Protein AF-A0A821G1M0-F1 (afdb_monomer)

Sequence (90 aa):
MDYIFGQPNDFPLRILVPSDAVGAIIGKQGSTVKQIKQKTHAKIDVNKNEASNIQERVIAFRGQQENCVQACREVLGIMHEDATSKNKTK

pLDDT: mean 82.93, std 15.21, range [38.97, 95.62]

Solvent-accessible surface area (backbone atoms only — not comparable to full-atom values): 5171 Å² total; per-residue (Å²): 137,84,79,80,79,54,62,101,74,43,40,80,43,74,46,78,42,50,48,84,43,47,60,65,45,33,28,77,96,41,48,45,42,50,51,44,29,68,75,33,69,20,47,77,46,72,58,75,75,84,58,92,84,58,66,57,32,49,38,37,30,34,26,48,60,69,25,28,53,51,39,50,52,54,47,52,48,47,42,52,51,52,59,57,59,67,62,75,78,118

Organism: NCBI:txid392032

Foldseek 3Di:
DPPPPDPPQKDKDKDKDFPQLVPQCCDDVNPNVVVLCVVLVWDWDWDPDPPVPDRITMIIIIDHPSSRVSSVVSSVVSSVVSVVVVVPPD

Mean predicted aligned error: 7.22 Å

Radius of gyration: 13.67 Å; Cα contacts (8 Å, |Δi|>4): 115; chains: 1; bounding box: 23×44×31 Å

InterPro domains:
  IPR004087 K Homology domain [SM00322] (9-80)
  IPR004088 K Homology domain, type 1 [PF00013] (13-75)
  IPR036612 K Homology domain, type 1 superfamily [G3DSA:3.30.1370.10] (7-82)
  IPR036612 K Homology domain, type 1 superfamily [SSF54791] (3-82)

Structure (mmCIF, N/CA/C/O backbone):
data_AF-A0A821G1M0-F1
#
_entry.id   AF-A0A821G1M0-F1
#
loop_
_atom_site.group_PDB
_atom_site.id
_atom_site.type_symbol
_atom_site.label_atom_id
_atom_site.label_alt_id
_atom_site.label_comp_id
_atom_site.label_asym_id
_atom_site.label_entity_id
_atom_site.label_seq_id
_atom_site.pdbx_PDB_ins_code
_atom_site.Cartn_x
_atom_site.Cartn_y
_atom_site.Cartn_z
_atom_site.occupancy
_atom_site.B_iso_or_equiv
_atom_site.auth_seq_id
_atom_site.auth_comp_id
_atom_site.auth_asym_id
_atom_site.auth_atom_id
_atom_site.pdbx_PDB_model_num
ATOM 1 N N . MET A 1 1 ? 12.745 -16.842 -10.313 1.00 42.81 1 MET A N 1
ATOM 2 C CA . MET A 1 1 ? 12.390 -17.616 -9.104 1.00 42.81 1 MET A CA 1
ATOM 3 C C . MET A 1 1 ? 11.625 -16.687 -8.175 1.00 42.81 1 MET A C 1
ATOM 5 O O . MET A 1 1 ? 12.204 -16.102 -7.271 1.00 42.81 1 MET A O 1
ATOM 9 N N . ASP A 1 2 ? 10.332 -16.513 -8.423 1.00 48.25 2 ASP A N 1
ATOM 10 C CA . ASP A 1 2 ? 9.437 -15.773 -7.536 1.00 48.25 2 ASP A CA 1
ATOM 11 C C . ASP A 1 2 ? 8.847 -16.790 -6.559 1.00 48.25 2 ASP A C 1
ATOM 13 O O . ASP A 1 2 ? 7.873 -17.476 -6.859 1.00 48.25 2 ASP A O 1
ATOM 17 N N . TYR A 1 3 ? 9.523 -16.978 -5.424 1.00 47.03 3 TYR A N 1
ATOM 18 C CA . TYR A 1 3 ? 9.115 -17.905 -4.366 1.00 47.03 3 TYR A CA 1
ATOM 19 C C . TYR A 1 3 ? 7.745 -17.470 -3.797 1.00 47.03 3 TYR A C 1
ATOM 21 O O . TYR A 1 3 ? 7.665 -16.624 -2.909 1.00 47.03 3 TYR A O 1
ATOM 29 N N . ILE A 1 4 ? 6.655 -18.045 -4.322 1.00 56.91 4 ILE A N 1
ATOM 30 C CA . ILE A 1 4 ? 5.274 -17.909 -3.806 1.00 56.91 4 ILE A CA 1
ATOM 31 C C . ILE A 1 4 ? 5.053 -18.788 -2.556 1.00 56.91 4 ILE A C 1
ATOM 33 O O . ILE A 1 4 ? 3.983 -18.767 -1.960 1.00 56.91 4 ILE A O 1
ATOM 37 N N . PHE A 1 5 ? 6.072 -19.500 -2.066 1.00 51.56 5 PHE A N 1
ATOM 38 C CA . PHE A 1 5 ? 6.008 -20.126 -0.744 1.00 51.56 5 PHE A CA 1
ATOM 39 C C . PHE A 1 5 ? 6.248 -19.077 0.349 1.00 51.56 5 PHE A C 1
ATOM 41 O O . PHE A 1 5 ? 7.319 -18.983 0.949 1.00 51.56 5 PHE A O 1
ATOM 48 N N . GLY A 1 6 ? 5.221 -18.258 0.586 1.00 57.50 6 GLY A N 1
ATOM 49 C CA . GLY A 1 6 ? 4.997 -17.673 1.902 1.00 57.50 6 GLY A CA 1
ATOM 50 C C . GLY A 1 6 ? 4.842 -18.783 2.945 1.00 57.50 6 GLY A C 1
ATOM 51 O O 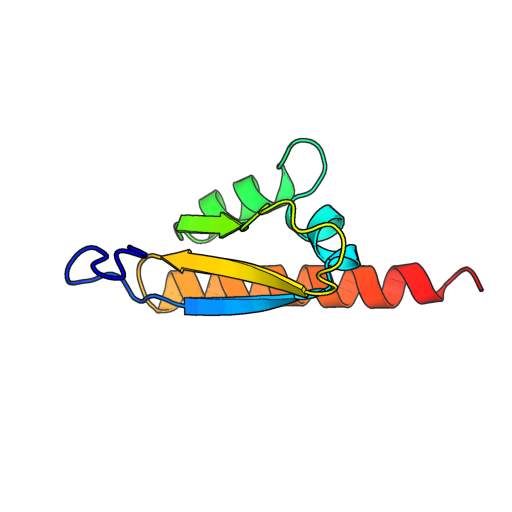. GLY A 1 6 ? 4.657 -19.953 2.610 1.00 57.50 6 GLY A O 1
ATOM 52 N N . GLN A 1 7 ? 4.953 -18.421 4.223 1.00 64.69 7 GLN A N 1
ATOM 53 C CA . GLN A 1 7 ? 4.663 -19.324 5.343 1.00 64.69 7 GLN A CA 1
ATOM 54 C C . GLN A 1 7 ? 3.331 -20.064 5.091 1.00 64.69 7 GLN A C 1
ATOM 56 O O . GLN A 1 7 ? 2.447 -19.472 4.476 1.00 64.69 7 GLN A O 1
ATOM 61 N N . PRO A 1 8 ? 3.133 -21.303 5.578 1.00 62.12 8 PRO A N 1
ATOM 62 C CA . PRO A 1 8 ? 1.949 -22.124 5.270 1.00 62.12 8 PRO A CA 1
ATOM 63 C C . PRO A 1 8 ? 0.590 -21.485 5.626 1.00 62.12 8 PRO A C 1
ATOM 65 O O . PRO A 1 8 ? -0.445 -22.023 5.256 1.00 62.12 8 PRO A O 1
ATOM 68 N N . ASN A 1 9 ? 0.592 -20.336 6.312 1.00 68.06 9 ASN A N 1
ATOM 69 C CA . ASN A 1 9 ? -0.585 -19.567 6.714 1.00 68.06 9 ASN A CA 1
ATOM 70 C C . ASN A 1 9 ? -0.647 -18.149 6.103 1.00 68.06 9 ASN A C 1
ATOM 72 O O . ASN A 1 9 ? -1.392 -17.296 6.584 1.00 68.06 9 ASN A O 1
ATOM 76 N N . ASP A 1 10 ? 0.184 -17.860 5.102 1.00 76.69 10 ASP A N 1
ATOM 77 C CA . ASP A 1 10 ? 0.226 -16.568 4.422 1.00 76.69 10 ASP A CA 1
ATOM 78 C C . ASP A 1 10 ? -0.766 -16.577 3.247 1.00 76.69 10 ASP A C 1
ATOM 80 O O . ASP A 1 10 ? -0.735 -17.480 2.414 1.00 76.69 10 ASP A O 1
ATOM 84 N N . PHE A 1 11 ? -1.662 -15.593 3.194 1.00 86.25 11 PHE A N 1
ATOM 85 C CA . PHE A 1 11 ? -2.600 -15.358 2.102 1.00 86.25 11 PHE A CA 1
ATOM 86 C C . PHE A 1 11 ? -1.961 -14.378 1.105 1.00 86.25 11 PHE A C 1
ATOM 88 O O . PHE A 1 11 ? -1.988 -13.164 1.338 1.00 86.25 11 PHE A O 1
ATOM 95 N N . PRO A 1 12 ? -1.357 -14.863 0.003 1.00 85.25 12 PRO A N 1
ATOM 96 C CA . PRO A 1 12 ? -0.732 -13.987 -0.971 1.00 85.25 12 PRO A CA 1
ATOM 97 C C . PRO A 1 12 ? -1.811 -13.255 -1.770 1.00 85.25 12 PRO A C 1
ATOM 99 O O . PRO A 1 12 ? -2.574 -13.862 -2.519 1.00 85.25 12 PRO A O 1
ATOM 102 N N . LEU A 1 13 ? -1.837 -11.931 -1.667 1.00 90.00 13 LEU A N 1
ATOM 103 C CA . LEU A 1 13 ? -2.688 -11.073 -2.487 1.00 90.00 13 LEU A CA 1
ATOM 104 C C . LEU A 1 13 ? -1.802 -10.150 -3.317 1.00 90.00 13 LEU A C 1
ATOM 106 O O . LEU A 1 13 ? -0.828 -9.597 -2.818 1.00 90.00 13 LEU A O 1
ATOM 110 N N . ARG A 1 14 ? -2.113 -9.974 -4.600 1.00 90.94 14 ARG A N 1
ATOM 111 C CA . ARG A 1 14 ? -1.374 -9.065 -5.482 1.00 90.94 14 ARG A CA 1
ATOM 112 C C . ARG A 1 14 ? -2.359 -8.229 -6.276 1.00 90.94 14 ARG A C 1
ATOM 114 O O . ARG A 1 14 ? -3.346 -8.763 -6.769 1.00 90.94 14 ARG A O 1
ATOM 121 N N . ILE A 1 15 ? -2.067 -6.943 -6.406 1.00 92.19 15 ILE A N 1
ATOM 122 C CA . ILE A 1 15 ? -2.837 -6.019 -7.239 1.00 92.19 15 ILE A CA 1
ATOM 123 C C . ILE A 1 15 ? -1.902 -5.287 -8.195 1.00 92.19 15 ILE A C 1
ATOM 125 O O . ILE A 1 15 ? -0.726 -5.068 -7.885 1.00 92.19 15 ILE A O 1
ATOM 129 N N . LEU A 1 16 ? -2.445 -4.910 -9.346 1.00 90.69 16 LEU A N 1
ATOM 130 C CA . LEU A 1 16 ? -1.818 -3.987 -10.280 1.00 90.69 16 LEU A CA 1
ATOM 131 C C . LEU A 1 16 ? -2.358 -2.588 -10.002 1.00 90.69 16 LEU A C 1
ATOM 133 O O . LEU A 1 16 ? -3.565 -2.405 -9.858 1.00 90.69 16 LEU A O 1
ATOM 137 N N . VAL A 1 17 ? -1.457 -1.618 -9.892 1.00 90.44 17 VAL A N 1
ATOM 138 C CA . VAL A 1 17 ? -1.804 -0.203 -9.748 1.00 90.44 17 VAL A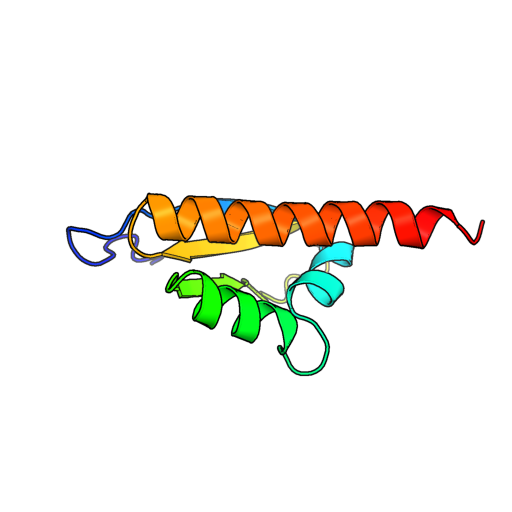 CA 1
ATOM 139 C C . VAL A 1 17 ? -1.057 0.627 -10.786 1.00 90.44 17 VAL A C 1
ATOM 141 O O . VAL A 1 17 ? 0.072 0.275 -11.130 1.00 90.44 17 VAL A O 1
ATOM 144 N N . PRO A 1 18 ? -1.615 1.748 -11.260 1.00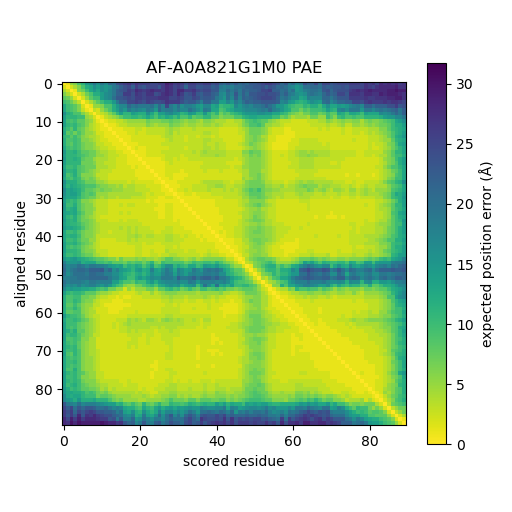 89.38 18 PRO A N 1
ATOM 145 C CA . PRO A 1 18 ? -0.898 2.654 -12.148 1.00 89.38 18 PRO A CA 1
ATOM 146 C C . PRO A 1 18 ? 0.395 3.173 -11.508 1.00 89.38 18 PRO A C 1
ATOM 148 O O . PRO A 1 18 ? 0.412 3.531 -10.326 1.00 89.38 18 PRO A O 1
ATOM 151 N N . SER A 1 19 ? 1.469 3.272 -12.294 1.00 87.44 19 SER A N 1
ATOM 152 C CA . SER A 1 19 ? 2.762 3.822 -11.861 1.00 87.44 19 SER A CA 1
ATOM 153 C C . SER A 1 19 ? 2.616 5.222 -11.244 1.00 87.44 19 SER A C 1
ATOM 155 O O . SER A 1 19 ? 3.254 5.511 -10.231 1.00 87.44 19 SER A O 1
ATOM 157 N N . ASP A 1 20 ? 1.716 6.055 -11.776 1.00 88.06 20 ASP A N 1
ATOM 158 C CA . ASP A 1 20 ? 1.415 7.400 -11.266 1.00 88.06 20 ASP A CA 1
ATOM 159 C C . ASP A 1 20 ? 0.832 7.433 -9.846 1.00 88.06 20 ASP A C 1
ATOM 161 O O . ASP A 1 20 ? 1.022 8.417 -9.125 1.00 88.06 20 ASP A O 1
ATOM 165 N N . ALA A 1 21 ? 0.124 6.379 -9.431 1.00 89.31 21 ALA A N 1
ATOM 166 C CA . ALA A 1 21 ? -0.488 6.286 -8.106 1.00 89.31 21 ALA A CA 1
ATOM 167 C C . ALA A 1 21 ? 0.483 5.728 -7.052 1.00 89.31 21 ALA A C 1
ATOM 169 O O . ALA A 1 21 ? 0.308 5.949 -5.853 1.00 89.31 21 ALA A O 1
ATOM 170 N N . VAL A 1 22 ? 1.549 5.033 -7.472 1.00 90.25 22 VAL A N 1
ATOM 171 C CA . VAL A 1 22 ? 2.516 4.413 -6.550 1.00 90.25 22 VAL A CA 1
ATOM 172 C C . VAL A 1 22 ? 3.185 5.434 -5.638 1.00 90.25 22 VAL A C 1
ATOM 174 O O . VAL A 1 22 ? 3.402 5.148 -4.459 1.00 90.25 22 VAL A O 1
ATOM 177 N N . GLY A 1 23 ? 3.466 6.638 -6.142 1.00 90.44 23 GLY A N 1
ATOM 178 C CA . GLY A 1 23 ? 4.019 7.720 -5.328 1.00 90.44 23 GLY A CA 1
ATOM 179 C C . GLY A 1 23 ? 3.116 8.088 -4.145 1.00 90.44 23 GLY A C 1
ATOM 180 O O . GLY A 1 23 ? 3.602 8.211 -3.018 1.00 90.44 23 GLY A O 1
ATOM 181 N N . ALA A 1 24 ? 1.804 8.187 -4.379 1.00 91.69 24 ALA A N 1
ATOM 182 C CA . ALA A 1 24 ? 0.813 8.479 -3.345 1.00 91.69 24 ALA A CA 1
ATOM 183 C C . ALA A 1 24 ? 0.661 7.318 -2.348 1.00 91.69 24 ALA A C 1
ATOM 185 O O . ALA A 1 24 ? 0.647 7.540 -1.137 1.00 91.69 24 ALA A O 1
ATOM 186 N N . ILE A 1 25 ? 0.640 6.076 -2.844 1.00 92.94 25 ILE A N 1
ATOM 187 C CA . ILE A 1 25 ? 0.517 4.860 -2.023 1.00 92.94 25 ILE A CA 1
ATOM 188 C C . ILE A 1 25 ? 1.726 4.682 -1.090 1.00 92.94 25 ILE A C 1
ATOM 190 O O . ILE A 1 25 ? 1.572 4.344 0.085 1.00 92.94 25 ILE A O 1
ATOM 194 N N . ILE A 1 26 ? 2.945 4.912 -1.591 1.00 92.81 26 ILE A N 1
ATOM 195 C CA . ILE A 1 26 ? 4.164 4.857 -0.771 1.00 92.81 26 ILE A CA 1
ATOM 196 C C . ILE A 1 26 ? 4.174 6.026 0.225 1.00 92.81 26 ILE A C 1
ATOM 198 O O . ILE A 1 26 ? 4.483 5.834 1.406 1.00 92.81 26 ILE A O 1
ATOM 202 N N . GLY A 1 27 ? 3.812 7.223 -0.239 1.00 90.62 27 GLY A N 1
ATOM 203 C CA . GLY A 1 27 ? 3.867 8.460 0.529 1.00 90.62 27 GLY A CA 1
ATOM 204 C C . GLY A 1 27 ? 5.289 8.992 0.717 1.00 90.62 27 GLY A C 1
ATOM 205 O O . GLY A 1 27 ? 6.291 8.330 0.425 1.00 90.62 27 GLY A O 1
ATOM 206 N N . LYS A 1 28 ? 5.401 10.213 1.254 1.00 92.00 28 LYS A N 1
ATOM 207 C CA . LYS A 1 28 ? 6.699 10.850 1.534 1.00 92.00 28 LYS A CA 1
ATOM 208 C C . LYS A 1 28 ? 7.535 9.953 2.454 1.00 92.00 28 LYS A C 1
ATOM 210 O O . LYS A 1 28 ? 7.075 9.571 3.527 1.00 92.00 28 LYS A O 1
ATOM 215 N N . GLN A 1 29 ? 8.749 9.599 2.023 1.00 89.88 29 GLN A N 1
ATOM 216 C CA . GLN A 1 29 ? 9.671 8.708 2.753 1.00 89.88 29 GLN A CA 1
ATOM 217 C C . GLN A 1 29 ? 9.073 7.333 3.135 1.00 89.88 29 GLN A C 1
ATOM 219 O O . GLN A 1 29 ? 9.510 6.693 4.097 1.00 89.88 29 GLN A O 1
ATOM 224 N N . GLY A 1 30 ? 8.057 6.864 2.401 1.00 90.25 30 GLY A N 1
ATOM 225 C CA . GLY A 1 30 ? 7.369 5.613 2.718 1.00 90.25 30 GLY A CA 1
ATOM 226 C C . GLY A 1 30 ? 6.434 5.694 3.928 1.00 90.25 30 GLY A C 1
ATOM 227 O O . GLY A 1 30 ? 6.122 4.653 4.501 1.00 90.25 30 GLY A O 1
ATOM 228 N N . SER A 1 31 ? 6.038 6.896 4.364 1.00 94.62 31 SER A N 1
ATOM 229 C CA . SER A 1 31 ? 5.194 7.090 5.553 1.00 94.62 31 SER A CA 1
ATOM 230 C C . SER A 1 31 ? 3.849 6.367 5.434 1.00 94.62 31 SER A C 1
ATOM 232 O O . SER A 1 31 ? 3.493 5.580 6.309 1.00 94.62 31 SER A O 1
ATOM 234 N N . THR A 1 32 ? 3.147 6.555 4.314 1.00 94.25 32 THR A N 1
ATOM 235 C CA . THR A 1 32 ? 1.812 5.990 4.084 1.00 94.25 32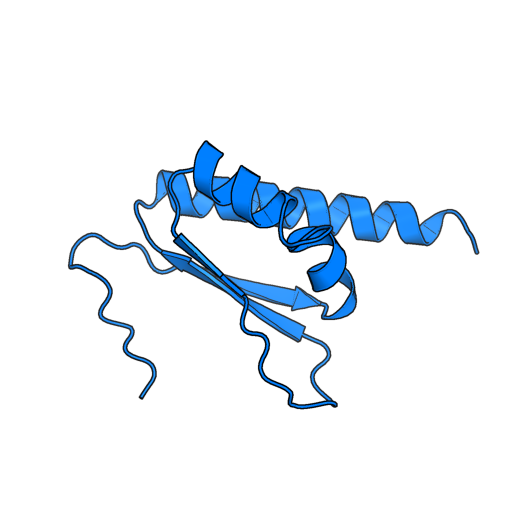 THR A CA 1
ATOM 236 C C . THR A 1 32 ? 1.849 4.466 4.112 1.00 94.25 32 THR A C 1
ATOM 238 O O . THR A 1 32 ? 1.157 3.838 4.910 1.00 94.25 32 THR A O 1
ATOM 241 N N . VAL A 1 33 ? 2.737 3.843 3.330 1.00 93.81 33 VAL A N 1
ATOM 242 C CA . VAL A 1 33 ? 2.850 2.377 3.317 1.00 93.81 33 VAL A CA 1
ATOM 243 C C . VAL A 1 33 ? 3.296 1.811 4.673 1.00 93.81 33 VAL A C 1
ATOM 245 O O . VAL A 1 33 ? 2.851 0.732 5.058 1.00 93.81 33 VAL A O 1
ATOM 248 N N . LYS A 1 34 ? 4.139 2.524 5.438 1.00 94.06 34 LYS A N 1
ATOM 249 C CA . LYS A 1 34 ? 4.507 2.126 6.810 1.00 94.06 34 LYS A CA 1
ATOM 250 C C . LYS A 1 34 ? 3.303 2.166 7.748 1.00 94.06 34 LYS A C 1
ATOM 252 O O . LYS A 1 34 ? 3.116 1.221 8.509 1.00 94.06 34 LYS A O 1
ATOM 257 N N . GLN A 1 35 ? 2.480 3.207 7.662 1.00 95.19 35 GLN A N 1
ATOM 258 C CA . GLN A 1 35 ? 1.271 3.339 8.468 1.00 95.19 35 GLN A CA 1
ATOM 259 C C . GLN A 1 35 ? 0.270 2.219 8.162 1.00 95.19 35 GLN A C 1
ATOM 261 O O . GLN A 1 35 ? -0.248 1.600 9.088 1.00 95.19 35 GLN A O 1
ATOM 266 N N . ILE A 1 36 ? 0.053 1.892 6.882 1.00 95.06 36 ILE A N 1
ATOM 267 C CA . ILE A 1 36 ? -0.838 0.787 6.490 1.00 95.06 36 ILE A CA 1
ATOM 268 C C . ILE A 1 36 ? -0.300 -0.542 7.034 1.00 95.06 36 ILE A C 1
ATOM 270 O O . ILE A 1 36 ? -1.058 -1.299 7.638 1.00 95.06 36 ILE A O 1
ATOM 274 N N . LYS A 1 37 ? 1.007 -0.813 6.896 1.00 92.81 37 LYS A N 1
ATOM 275 C CA . LYS A 1 37 ? 1.647 -2.014 7.469 1.00 92.81 37 LYS A CA 1
ATOM 276 C C . LYS A 1 37 ? 1.440 -2.115 8.981 1.00 92.81 37 LYS A C 1
ATOM 278 O O . LYS A 1 37 ? 1.137 -3.194 9.473 1.00 92.81 37 LYS A O 1
ATOM 283 N N . GLN A 1 38 ? 1.594 -1.008 9.709 1.00 94.44 38 GLN A N 1
ATOM 284 C CA . GLN A 1 38 ? 1.404 -0.972 11.162 1.00 94.44 38 GLN A CA 1
ATOM 285 C C . GLN A 1 38 ? -0.060 -1.180 11.560 1.00 94.44 38 GLN A C 1
ATOM 287 O O . GLN A 1 38 ? -0.332 -1.947 12.471 1.00 94.44 38 GLN A O 1
ATOM 292 N N . LYS A 1 39 ? -0.999 -0.537 10.859 1.00 94.56 39 LYS A N 1
ATOM 293 C CA . LYS A 1 39 ? -2.438 -0.608 11.154 1.00 94.56 39 LYS A CA 1
ATOM 294 C C . LYS A 1 39 ? -3.043 -1.976 10.839 1.00 94.56 39 LYS A C 1
ATOM 296 O O . LYS A 1 39 ? -3.932 -2.430 11.544 1.00 94.56 39 LYS A O 1
ATOM 301 N N . THR A 1 40 ? -2.589 -2.602 9.756 1.00 93.88 40 THR A N 1
ATOM 302 C CA . THR A 1 40 ? -3.167 -3.855 9.238 1.00 93.88 40 THR A CA 1
ATOM 303 C C . THR A 1 40 ? -2.365 -5.086 9.618 1.00 93.88 40 THR A C 1
ATOM 305 O O . THR A 1 40 ? -2.827 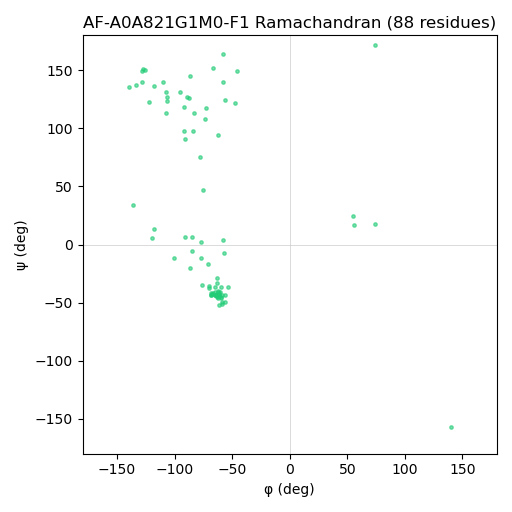-6.194 9.393 1.00 93.88 40 THR A O 1
ATOM 308 N N . HIS A 1 41 ? -1.144 -4.924 10.137 1.00 91.56 41 HIS A N 1
ATOM 309 C CA . HIS A 1 41 ? -0.203 -6.020 10.387 1.00 91.56 41 HIS A CA 1
ATOM 310 C C . HIS A 1 41 ? 0.103 -6.883 9.143 1.00 91.56 41 HIS A C 1
ATOM 312 O O . HIS A 1 41 ? 0.645 -7.985 9.259 1.00 91.56 41 HIS A O 1
ATOM 318 N N . ALA A 1 42 ? -0.211 -6.392 7.938 1.00 91.38 42 ALA A N 1
ATOM 319 C CA . ALA A 1 42 ? 0.112 -7.049 6.681 1.00 91.38 42 ALA A CA 1
ATOM 320 C C . ALA A 1 42 ? 1.521 -6.670 6.205 1.00 91.38 42 ALA A C 1
ATOM 322 O O . ALA A 1 42 ? 1.976 -5.528 6.327 1.00 91.38 42 ALA A O 1
ATOM 323 N N . LYS A 1 43 ? 2.215 -7.622 5.583 1.00 91.00 43 LYS A N 1
ATOM 324 C CA . LYS A 1 43 ? 3.466 -7.369 4.868 1.00 91.00 43 LYS A CA 1
ATOM 325 C C . LYS A 1 43 ? 3.140 -6.867 3.468 1.00 91.00 43 LYS A C 1
ATOM 327 O O . LYS A 1 43 ? 2.627 -7.613 2.646 1.00 91.00 43 LYS A O 1
ATOM 332 N N . ILE A 1 44 ? 3.480 -5.611 3.197 1.00 92.06 44 ILE A N 1
ATOM 333 C CA . ILE A 1 44 ? 3.280 -4.978 1.885 1.00 92.06 44 ILE A CA 1
ATOM 334 C C . ILE A 1 44 ? 4.626 -4.835 1.172 1.00 92.06 44 ILE A C 1
ATOM 336 O O . ILE A 1 44 ? 5.571 -4.264 1.724 1.00 92.06 44 ILE A O 1
ATOM 340 N N . ASP A 1 45 ? 4.709 -5.326 -0.053 1.00 90.44 45 ASP A N 1
ATOM 341 C CA . ASP A 1 45 ? 5.863 -5.212 -0.933 1.00 90.44 45 ASP A CA 1
ATOM 342 C C . ASP A 1 45 ? 5.441 -4.515 -2.227 1.00 90.44 45 ASP A C 1
ATOM 344 O O . ASP A 1 45 ? 4.496 -4.933 -2.892 1.00 90.44 45 ASP A O 1
ATOM 348 N N . VAL A 1 46 ? 6.102 -3.407 -2.553 1.00 88.12 46 VAL A N 1
ATOM 349 C CA . VAL A 1 46 ? 5.804 -2.622 -3.754 1.00 88.12 46 VAL A CA 1
ATOM 350 C C . VAL A 1 46 ? 6.936 -2.864 -4.731 1.00 88.12 46 VAL A C 1
ATOM 352 O O . VAL A 1 46 ? 8.072 -2.463 -4.463 1.00 88.12 46 VAL A O 1
ATOM 355 N N . ASN A 1 47 ? 6.640 -3.518 -5.853 1.00 82.62 47 ASN A N 1
ATOM 356 C CA . ASN A 1 47 ? 7.669 -3.846 -6.822 1.00 82.62 47 ASN A CA 1
ATOM 357 C C . ASN A 1 47 ? 8.100 -2.582 -7.582 1.00 82.62 47 ASN A C 1
ATOM 359 O O . ASN A 1 47 ? 7.373 -2.048 -8.423 1.00 82.62 47 ASN A O 1
ATOM 363 N N . LYS A 1 48 ? 9.309 -2.111 -7.267 1.00 66.00 48 LYS A N 1
ATOM 364 C CA . LYS A 1 48 ? 9.929 -0.932 -7.880 1.00 66.00 48 LYS A CA 1
ATOM 365 C C . LYS A 1 48 ? 10.664 -1.230 -9.188 1.00 66.00 48 LYS A C 1
ATOM 367 O O . LYS A 1 48 ? 11.266 -0.306 -9.718 1.00 66.00 48 LYS A O 1
ATOM 372 N N . ASN A 1 49 ? 10.603 -2.446 -9.745 1.00 63.66 49 ASN A N 1
ATOM 373 C CA . ASN A 1 49 ? 11.420 -2.823 -10.906 1.00 63.66 49 ASN A CA 1
ATOM 374 C C . ASN A 1 49 ? 11.398 -1.794 -12.047 1.00 63.66 49 ASN A C 1
ATOM 376 O O . ASN A 1 49 ? 10.353 -1.441 -12.587 1.00 63.66 49 ASN A O 1
ATOM 380 N N . GLU A 1 50 ? 12.597 -1.326 -12.372 1.00 52.84 50 GLU A N 1
ATOM 381 C CA . GLU A 1 50 ? 12.979 -0.242 -13.280 1.00 52.84 50 GLU A CA 1
ATOM 382 C C . GLU A 1 50 ? 12.857 -0.638 -14.760 1.00 52.84 50 GLU A C 1
ATOM 384 O O . GLU A 1 50 ? 13.769 -0.438 -15.555 1.00 52.84 50 GLU A O 1
ATOM 389 N N . ALA A 1 51 ? 11.748 -1.245 -15.173 1.00 59.03 51 ALA A N 1
ATOM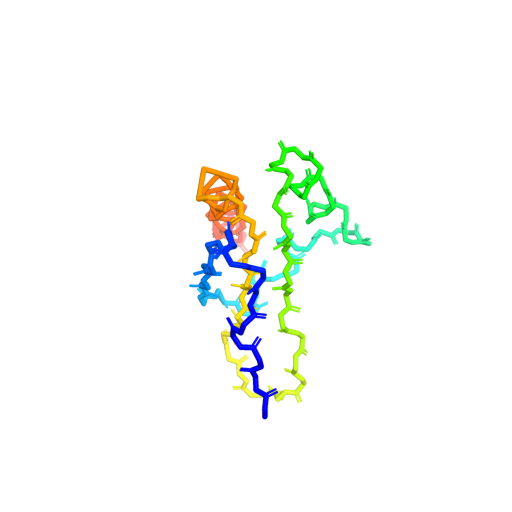 390 C CA . ALA A 1 51 ? 11.452 -1.276 -16.598 1.00 59.03 51 ALA A CA 1
ATOM 391 C C . ALA A 1 51 ? 10.762 0.050 -16.927 1.00 59.03 51 ALA A C 1
ATOM 393 O O . ALA A 1 51 ? 9.565 0.210 -16.692 1.00 59.03 51 ALA A O 1
ATOM 394 N N . SER A 1 52 ? 11.532 1.013 -17.440 1.00 57.06 52 SER A N 1
ATOM 395 C CA . SER A 1 52 ? 11.135 2.411 -17.693 1.00 57.06 52 SER A CA 1
ATOM 396 C C . SER A 1 52 ? 9.929 2.612 -18.627 1.00 57.06 52 SER A C 1
ATOM 398 O O . SER A 1 52 ? 9.577 3.747 -18.924 1.00 57.06 52 SER A O 1
ATOM 400 N N . ASN A 1 53 ? 9.280 1.535 -19.080 1.00 62.94 53 ASN A N 1
ATOM 401 C CA . ASN A 1 53 ? 8.121 1.545 -19.973 1.00 62.94 53 ASN A CA 1
ATOM 402 C C . ASN A 1 53 ? 6.856 0.899 -19.369 1.00 62.94 53 ASN A C 1
ATOM 404 O O . ASN A 1 53 ? 5.868 0.746 -20.083 1.00 62.94 53 ASN A O 1
ATOM 408 N N . ILE A 1 54 ? 6.848 0.494 -18.090 1.00 71.56 54 ILE A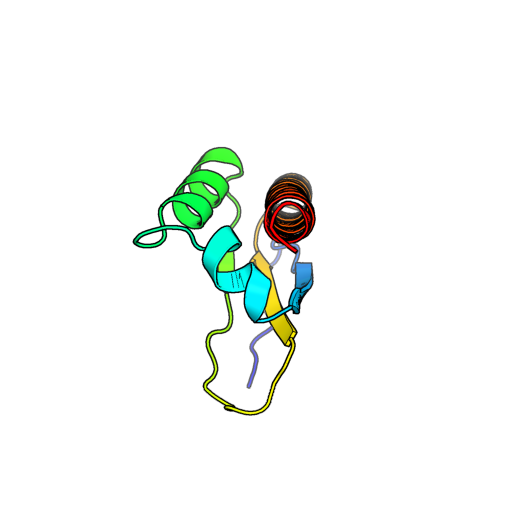 N 1
ATOM 409 C CA . ILE A 1 54 ? 5.663 -0.148 -17.492 1.00 71.56 54 ILE A CA 1
ATOM 410 C C . ILE A 1 54 ? 4.750 0.900 -16.831 1.00 71.56 54 ILE A C 1
ATOM 412 O O . ILE A 1 54 ? 5.127 1.581 -15.873 1.00 71.56 54 ILE A O 1
ATOM 416 N N . GLN A 1 55 ? 3.519 1.006 -17.339 1.00 80.94 55 GLN A N 1
ATOM 417 C CA . GLN A 1 55 ? 2.475 1.908 -16.828 1.00 80.94 55 GLN A CA 1
ATOM 418 C C . GLN A 1 55 ? 1.806 1.403 -15.540 1.00 80.94 55 GLN A C 1
ATOM 420 O O . GLN A 1 55 ? 1.105 2.156 -14.871 1.00 80.94 55 GLN A O 1
ATOM 425 N N . GLU A 1 56 ? 2.057 0.151 -15.166 1.00 86.06 56 GLU A N 1
ATOM 426 C CA . GLU A 1 56 ? 1.485 -0.517 -14.002 1.00 86.06 56 GLU A CA 1
ATOM 427 C C . GLU A 1 56 ? 2.578 -1.097 -13.095 1.00 86.06 56 GLU A C 1
ATOM 429 O O . GLU A 1 56 ? 3.658 -1.503 -13.527 1.00 86.06 56 GLU A O 1
ATOM 434 N N . ARG A 1 57 ? 2.293 -1.162 -11.800 1.00 87.81 57 ARG A N 1
ATOM 435 C CA . ARG A 1 57 ? 3.183 -1.667 -10.758 1.00 87.81 57 ARG A CA 1
ATOM 436 C C . ARG A 1 57 ? 2.444 -2.696 -9.930 1.00 87.81 57 ARG A C 1
ATOM 438 O O . ARG A 1 57 ? 1.281 -2.518 -9.582 1.00 87.81 57 ARG A O 1
ATOM 445 N N . VAL A 1 58 ? 3.145 -3.768 -9.580 1.00 89.25 58 VAL A N 1
ATOM 446 C CA . VAL A 1 58 ? 2.584 -4.814 -8.728 1.00 89.25 58 VAL A CA 1
ATOM 447 C C . VAL A 1 58 ? 2.813 -4.457 -7.264 1.00 89.25 58 VAL A C 1
ATOM 449 O O . VAL A 1 58 ? 3.954 -4.256 -6.841 1.00 89.25 58 VAL A O 1
ATOM 452 N N . ILE A 1 59 ? 1.736 -4.450 -6.484 1.00 92.00 59 ILE A N 1
ATOM 453 C CA . ILE A 1 59 ? 1.788 -4.420 -5.022 1.00 92.00 59 ILE A CA 1
ATOM 454 C C . ILE A 1 59 ? 1.397 -5.802 -4.512 1.00 92.00 59 ILE A C 1
ATOM 456 O O . ILE A 1 59 ? 0.330 -6.314 -4.847 1.00 92.00 59 ILE A O 1
ATOM 460 N N . ALA A 1 60 ? 2.273 -6.413 -3.721 1.00 91.50 60 ALA A N 1
ATOM 461 C CA . ALA A 1 60 ? 2.060 -7.707 -3.095 1.00 91.50 60 ALA A CA 1
ATOM 462 C C . ALA A 1 60 ? 1.811 -7.546 -1.591 1.00 91.50 60 ALA A C 1
ATOM 464 O O . ALA A 1 60 ? 2.580 -6.900 -0.883 1.00 91.50 60 ALA A O 1
ATOM 465 N N . PHE A 1 61 ? 0.759 -8.184 -1.103 1.00 92.25 61 PHE A N 1
ATOM 466 C CA . PHE A 1 61 ? 0.383 -8.290 0.296 1.00 92.25 61 PHE A CA 1
ATOM 467 C C . PHE A 1 61 ? 0.588 -9.730 0.753 1.00 92.25 61 PHE A C 1
ATOM 469 O O . PHE A 1 61 ? 0.326 -10.675 0.006 1.00 92.25 61 PHE A O 1
ATOM 476 N N . ARG A 1 62 ? 1.091 -9.874 1.973 1.00 89.38 62 ARG A N 1
ATOM 477 C CA . ARG A 1 62 ? 1.411 -11.146 2.611 1.00 89.38 62 ARG A CA 1
ATOM 478 C C . ARG A 1 62 ? 1.007 -11.097 4.084 1.00 89.38 62 ARG A C 1
ATOM 480 O O . ARG A 1 62 ? 1.261 -10.095 4.758 1.00 89.38 62 ARG A O 1
ATOM 487 N N . GLY A 1 63 ? 0.376 -12.146 4.587 1.00 89.94 63 GLY A N 1
ATOM 488 C CA . GLY A 1 63 ? -0.097 -12.254 5.970 1.00 89.94 63 GLY A CA 1
ATOM 489 C C . GLY A 1 63 ? -1.462 -12.928 6.068 1.00 89.94 63 GLY A C 1
ATOM 490 O O . GLY A 1 63 ? -1.855 -13.668 5.177 1.00 89.94 63 GLY A O 1
ATOM 491 N N . GLN A 1 64 ? -2.206 -12.675 7.145 1.00 91.31 64 GLN A N 1
ATOM 492 C CA . GLN A 1 64 ? -3.568 -13.206 7.287 1.00 91.31 64 GLN A CA 1
ATOM 493 C C . GLN A 1 64 ? -4.515 -12.594 6.246 1.00 91.31 64 GLN A C 1
ATOM 495 O O . GLN A 1 64 ? -4.320 -11.454 5.814 1.00 91.31 64 GLN A O 1
ATOM 500 N N . GLN A 1 65 ? -5.560 -13.333 5.869 1.00 91.31 65 GLN A N 1
ATOM 501 C CA . GLN A 1 65 ? -6.529 -12.901 4.859 1.00 91.31 65 GLN A CA 1
ATOM 502 C C . GLN A 1 65 ? -7.168 -11.550 5.210 1.00 91.31 65 GLN A C 1
ATOM 504 O O . GLN A 1 65 ? -7.156 -10.642 4.382 1.00 91.31 65 GLN A O 1
ATOM 509 N N . GLU A 1 66 ? -7.661 -11.385 6.440 1.00 93.12 66 GLU A N 1
ATOM 510 C CA . GLU A 1 66 ? -8.285 -10.136 6.906 1.00 93.12 66 GLU A CA 1
ATOM 511 C C . GLU A 1 66 ? -7.317 -8.950 6.821 1.00 93.12 66 GLU A C 1
ATOM 513 O O . GLU A 1 66 ? -7.653 -7.910 6.252 1.00 93.12 66 GLU A O 1
ATOM 518 N N . ASN A 1 67 ? 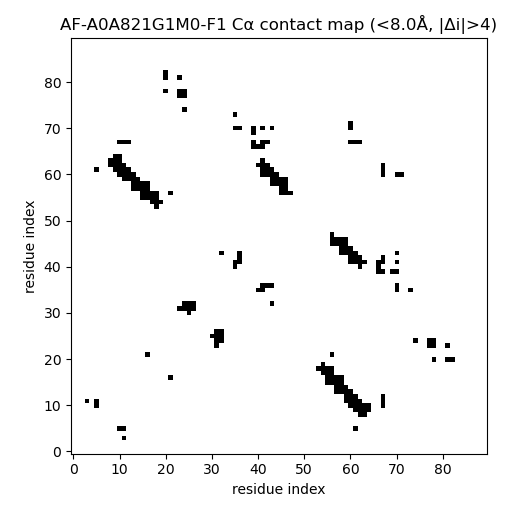-6.079 -9.146 7.276 1.00 94.19 67 ASN A N 1
ATOM 519 C CA . ASN A 1 67 ? -5.017 -8.140 7.236 1.00 94.19 67 ASN A CA 1
ATOM 520 C C . ASN A 1 67 ? -4.694 -7.719 5.796 1.00 94.19 67 ASN A C 1
ATOM 522 O O . ASN A 1 67 ? -4.570 -6.530 5.499 1.00 94.19 67 ASN A O 1
ATOM 526 N N . CYS A 1 68 ? -4.583 -8.686 4.880 1.00 93.06 68 CYS A N 1
ATOM 527 C CA . CYS A 1 68 ? -4.296 -8.417 3.471 1.00 93.06 68 CYS A CA 1
ATOM 528 C C . CYS A 1 68 ? -5.453 -7.691 2.781 1.00 93.06 68 CYS A C 1
ATOM 530 O O . CYS A 1 68 ? -5.218 -6.739 2.037 1.00 93.06 68 CYS A O 1
ATOM 532 N N . VAL A 1 69 ? -6.697 -8.100 3.044 1.00 94.31 69 VAL A N 1
ATOM 533 C CA . VAL A 1 69 ? -7.894 -7.448 2.496 1.00 94.31 69 VAL A CA 1
ATOM 534 C C . VAL A 1 69 ? -8.015 -6.018 3.022 1.00 94.31 69 VAL A C 1
ATOM 536 O O . VAL A 1 69 ? -8.261 -5.098 2.241 1.00 94.31 69 VAL A O 1
ATOM 539 N N . GLN A 1 70 ? -7.775 -5.801 4.317 1.00 95.62 70 GLN A N 1
ATOM 540 C CA . GLN A 1 70 ? -7.789 -4.468 4.914 1.00 95.62 70 GLN A CA 1
ATOM 541 C C . GLN A 1 70 ? -6.689 -3.576 4.322 1.00 95.62 70 GLN A C 1
ATOM 543 O O . GLN A 1 70 ? -6.962 -2.437 3.948 1.00 95.62 70 GLN A O 1
ATOM 548 N N . ALA A 1 71 ? -5.468 -4.095 4.172 1.00 95.50 71 ALA A N 1
ATOM 549 C CA . ALA A 1 71 ? -4.362 -3.365 3.553 1.00 95.50 71 ALA A CA 1
ATOM 550 C C . ALA A 1 71 ? -4.649 -3.010 2.090 1.00 95.50 71 ALA A C 1
ATOM 552 O O . ALA A 1 71 ? -4.402 -1.880 1.672 1.00 95.50 71 ALA A O 1
ATOM 553 N N . CYS A 1 72 ? -5.207 -3.950 1.326 1.00 95.12 72 CYS A N 1
ATOM 554 C CA . CYS A 1 72 ? -5.616 -3.727 -0.056 1.00 95.12 72 CYS A CA 1
ATOM 555 C C . CYS A 1 72 ? -6.655 -2.604 -0.154 1.00 95.12 72 CYS A C 1
ATOM 557 O O . CYS A 1 72 ? -6.510 -1.692 -0.965 1.00 95.12 72 CYS A O 1
ATOM 559 N N . ARG A 1 73 ? -7.660 -2.615 0.726 1.00 95.62 73 ARG A N 1
ATOM 560 C CA . ARG A 1 73 ? -8.711 -1.596 0.757 1.00 95.62 73 ARG A CA 1
ATOM 561 C C . ARG A 1 73 ? -8.172 -0.194 1.062 1.00 95.62 73 ARG A C 1
ATOM 563 O O . ARG A 1 73 ? -8.589 0.750 0.400 1.00 95.62 73 ARG A O 1
ATOM 570 N N . GLU A 1 74 ? -7.226 -0.055 1.992 1.00 95.25 74 GLU A N 1
ATOM 571 C CA . GLU A 1 74 ? -6.568 1.237 2.263 1.00 95.25 74 GLU A CA 1
ATOM 572 C C . GLU A 1 74 ? -5.768 1.725 1.044 1.00 95.25 74 GLU A C 1
ATOM 574 O O . GLU A 1 74 ? -5.856 2.893 0.670 1.00 95.25 74 GLU A O 1
ATOM 579 N N . VAL A 1 75 ? -5.024 0.828 0.383 1.00 94.75 75 VAL A N 1
ATOM 580 C CA . VAL A 1 75 ? -4.263 1.158 -0.835 1.00 94.75 75 VAL A CA 1
ATOM 581 C C . VAL A 1 75 ? -5.188 1.619 -1.966 1.00 94.75 75 VAL A C 1
ATOM 583 O O . VAL A 1 75 ? -4.897 2.618 -2.623 1.00 94.75 75 VAL A O 1
ATOM 586 N N . LEU A 1 76 ? -6.314 0.931 -2.172 1.00 93.94 76 LEU A N 1
ATOM 587 C CA . LEU A 1 76 ? -7.324 1.318 -3.161 1.00 93.94 76 LEU A CA 1
ATOM 588 C C . LEU A 1 76 ? -7.980 2.664 -2.821 1.00 93.94 76 LEU A C 1
ATOM 590 O O . LEU A 1 76 ? -8.240 3.451 -3.728 1.00 93.94 76 LEU A O 1
ATOM 594 N N . GLY A 1 77 ? -8.199 2.950 -1.534 1.00 94.06 77 GLY A N 1
ATOM 595 C CA . GLY A 1 77 ? -8.686 4.249 -1.065 1.00 94.06 77 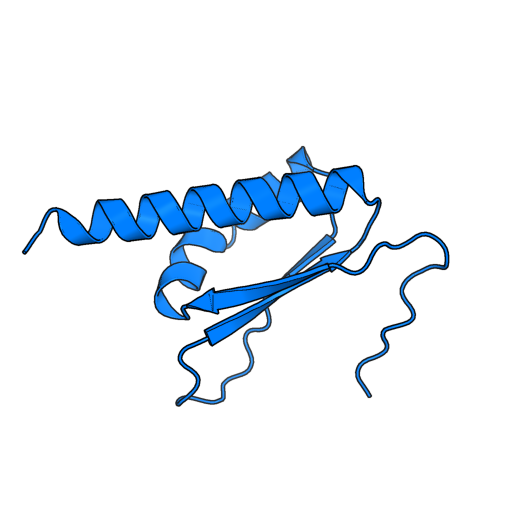GLY A CA 1
ATOM 596 C C . GLY A 1 77 ? -7.745 5.387 -1.458 1.00 94.06 77 GLY A C 1
ATOM 597 O O . GLY A 1 77 ? -8.165 6.326 -2.129 1.00 94.06 77 GLY A O 1
ATOM 598 N N . ILE A 1 78 ? -6.451 5.242 -1.160 1.00 92.75 78 ILE A N 1
ATOM 599 C CA . ILE A 1 78 ? -5.425 6.231 -1.531 1.00 92.75 78 ILE A CA 1
ATOM 600 C C . ILE A 1 78 ? -5.350 6.408 -3.049 1.00 92.75 78 ILE A C 1
ATOM 602 O O . ILE A 1 78 ? -5.231 7.530 -3.536 1.00 92.75 78 ILE A O 1
ATOM 606 N N . MET A 1 79 ? -5.434 5.314 -3.810 1.00 91.06 79 MET A N 1
ATOM 607 C CA . MET A 1 79 ? -5.442 5.373 -5.273 1.00 91.06 79 MET A CA 1
ATOM 608 C C . MET A 1 79 ? -6.647 6.164 -5.802 1.00 91.06 79 MET A C 1
ATOM 610 O O . MET A 1 79 ? -6.502 6.970 -6.719 1.00 91.06 79 MET A O 1
ATOM 614 N N . HIS A 1 80 ? -7.827 5.966 -5.213 1.00 90.75 80 HIS A N 1
ATOM 615 C CA . HIS A 1 80 ? -9.035 6.707 -5.566 1.00 90.75 80 HIS A CA 1
ATOM 616 C C . HIS A 1 80 ? -8.928 8.199 -5.190 1.00 90.75 80 HIS A C 1
ATOM 618 O O . HIS A 1 80 ? -9.309 9.075 -5.971 1.00 90.75 80 HIS A O 1
ATOM 624 N N . GLU A 1 81 ? -8.372 8.520 -4.020 1.00 89.94 81 GLU A N 1
ATOM 625 C CA . GLU A 1 81 ? -8.126 9.903 -3.588 1.00 89.94 81 GLU A CA 1
ATOM 626 C C . GLU A 1 81 ? -7.094 10.623 -4.474 1.00 89.94 81 GLU A C 1
ATOM 628 O O . GLU A 1 81 ? -7.301 11.779 -4.846 1.00 89.94 81 GLU A O 1
ATOM 633 N N . ASP A 1 82 ? -6.017 9.945 -4.878 1.00 88.50 82 ASP A N 1
ATOM 634 C CA . ASP A 1 82 ? -5.019 10.484 -5.812 1.00 88.50 82 ASP A CA 1
ATOM 635 C C . ASP A 1 82 ? -5.625 10.741 -7.202 1.00 88.50 82 ASP A C 1
ATOM 637 O O . ASP A 1 82 ? -5.434 11.817 -7.779 1.00 88.50 82 ASP A O 1
ATOM 641 N N . ALA A 1 83 ? -6.431 9.801 -7.708 1.00 85.75 83 ALA A N 1
ATOM 642 C CA . ALA A 1 83 ? -7.113 9.936 -8.994 1.00 85.75 83 ALA A CA 1
ATOM 643 C C . ALA A 1 83 ? -8.105 11.114 -9.015 1.00 85.75 83 ALA A C 1
ATOM 645 O O . ALA A 1 83 ? -8.181 11.852 -10.000 1.00 85.75 83 ALA A O 1
ATOM 646 N N . THR A 1 84 ? -8.843 11.325 -7.922 1.00 84.38 84 THR A N 1
ATOM 647 C CA . THR A 1 84 ? -9.799 12.439 -7.794 1.00 84.38 84 THR A CA 1
ATOM 648 C C . THR A 1 84 ? -9.109 13.784 -7.544 1.00 84.38 84 THR A C 1
ATOM 650 O O . THR A 1 84 ? -9.550 14.804 -8.075 1.00 84.38 84 THR A O 1
ATOM 653 N N . SER A 1 85 ? -7.992 13.807 -6.810 1.00 77.81 85 SER A N 1
ATOM 654 C CA . SER A 1 85 ? -7.230 15.034 -6.523 1.00 77.81 85 SER A CA 1
ATOM 655 C C . SER A 1 85 ? -6.521 15.595 -7.759 1.00 77.81 85 SER A C 1
ATOM 657 O O . SER A 1 85 ? -6.481 16.811 -7.945 1.00 77.81 85 SER A O 1
ATOM 659 N N . LYS A 1 86 ? -6.026 14.731 -8.654 1.00 65.19 86 LYS A N 1
ATOM 660 C CA . LYS A 1 86 ? -5.390 15.141 -9.921 1.00 65.19 86 LYS A CA 1
ATOM 661 C C . LYS A 1 86 ? -6.373 15.712 -10.956 1.00 65.19 86 LYS A C 1
ATOM 663 O O . LYS A 1 86 ? -5.943 16.400 -11.876 1.00 65.19 86 LYS A O 1
ATOM 668 N N . ASN A 1 87 ? -7.683 15.486 -10.805 1.00 59.34 87 ASN A N 1
ATOM 669 C CA . ASN A 1 87 ? -8.713 15.993 -11.725 1.00 59.34 87 ASN A CA 1
ATOM 670 C C . ASN A 1 87 ? -9.177 17.435 -11.411 1.00 59.34 87 ASN A C 1
ATOM 672 O O . ASN A 1 87 ? -9.954 18.006 -12.164 1.00 59.34 87 ASN A O 1
ATOM 676 N N . LYS A 1 88 ? -8.715 18.046 -10.308 1.00 54.88 88 LYS A N 1
ATOM 677 C CA . LYS A 1 88 ? -9.131 19.397 -9.872 1.00 54.88 88 LYS A CA 1
ATOM 678 C C . LYS A 1 88 ? -8.267 20.550 -10.403 1.00 54.88 88 LYS A C 1
ATOM 680 O O . LYS A 1 88 ? -8.457 21.689 -9.982 1.00 54.88 88 LYS A O 1
ATOM 685 N N . THR A 1 89 ? -7.310 20.294 -11.293 1.00 48.50 89 THR A N 1
ATOM 686 C CA . THR A 1 89 ? -6.422 21.345 -11.839 1.00 48.50 89 THR A CA 1
ATOM 687 C C . THR A 1 89 ? -6.216 21.219 -13.351 1.00 48.50 89 THR A C 1
ATOM 689 O O . THR A 1 89 ? -5.149 21.540 -13.867 1.00 48.50 89 THR A O 1
ATOM 692 N N . LYS A 1 90 ? -7.238 20.768 -14.079 1.00 38.97 90 LYS A N 1
ATOM 693 C CA . LYS A 1 90 ? -7.322 20.991 -15.525 1.00 38.97 90 LYS A CA 1
ATOM 694 C C . LYS A 1 90 ? -8.538 21.830 -15.862 1.00 38.97 90 LYS A C 1
ATOM 696 O O . LYS A 1 90 ? -9.589 21.586 -15.235 1.00 38.97 90 LYS A O 1
#

Secondary structure (DSSP, 8-state):
-------TT---EEEEEEHHHHHHHH-GGGHHHHHHHHHH--EEEE-----TT-SEEEEEEES-HHHHHHHHHHHHHHHHHHHHHGGGG-

Nearest PDB structures (foldseek):
  7yey-assembly1_A  TM=8.984E-01  e=4.549E-08  Mus musculus
  1wvn-assembly1_A  TM=9.476E-01  e=2.317E-06  Homo sapiens
  2p2r-assembly1_A  TM=9.440E-01  e=3.197E-06  Homo sapiens
  6rol-assembly4_D  TM=9.465E-01  e=3.468E-05  Homo sapiens
  2jzx-assembly1_A  TM=8.628E-01  e=3.049E-05  Homo sapiens